Protein AF-A0A7V6TLE4-F1 (afdb_monomer)

Structure (mmCIF, N/CA/C/O backbone):
data_AF-A0A7V6TLE4-F1
#
_entry.id   AF-A0A7V6TLE4-F1
#
loop_
_atom_site.group_PDB
_atom_site.id
_atom_site.type_symbol
_atom_site.label_atom_id
_atom_site.label_alt_id
_atom_site.label_comp_id
_atom_site.label_asym_id
_atom_site.label_entity_id
_atom_site.label_seq_id
_atom_site.pdbx_PDB_ins_code
_atom_site.Cartn_x
_atom_site.Cartn_y
_atom_site.Cartn_z
_atom_site.occupancy
_atom_site.B_iso_or_equiv
_atom_site.auth_seq_id
_atom_site.auth_comp_id
_atom_site.auth_asym_id
_atom_site.auth_atom_id
_atom_site.pdbx_PDB_model_num
ATOM 1 N N . GLY A 1 1 ? -10.243 8.194 -2.364 1.00 54.25 1 GLY A N 1
ATOM 2 C CA . GLY A 1 1 ? -9.489 9.222 -1.617 1.00 54.25 1 GLY A CA 1
ATOM 3 C C . GLY A 1 1 ? -8.420 8.530 -0.801 1.00 54.25 1 GLY A C 1
ATOM 4 O O . GLY A 1 1 ? -8.649 7.406 -0.386 1.00 54.25 1 GLY A O 1
ATOM 5 N N . ALA A 1 2 ? -7.260 9.158 -0.629 1.00 74.50 2 ALA A N 1
ATOM 6 C CA . ALA A 1 2 ? -6.122 8.617 0.112 1.00 74.50 2 ALA A CA 1
ATOM 7 C C . ALA A 1 2 ? -6.424 8.457 1.617 1.00 74.50 2 ALA A C 1
ATOM 9 O O . ALA A 1 2 ? -6.651 9.468 2.274 1.00 74.50 2 ALA A O 1
ATOM 10 N N . ILE A 1 3 ? -6.387 7.232 2.161 1.00 90.50 3 ILE A N 1
ATOM 11 C CA . ILE A 1 3 ? -6.637 6.976 3.598 1.00 90.50 3 ILE A CA 1
ATOM 12 C C . ILE A 1 3 ? -5.410 7.380 4.423 1.00 90.50 3 ILE A C 1
ATOM 14 O O . ILE A 1 3 ? -5.532 8.097 5.408 1.00 90.50 3 ILE A O 1
ATOM 18 N N . VAL A 1 4 ? -4.214 7.010 3.957 1.00 94.00 4 VAL A N 1
ATOM 19 C CA . VAL A 1 4 ? -2.927 7.355 4.594 1.00 94.00 4 VAL A CA 1
ATOM 20 C C . VAL A 1 4 ? -2.040 8.243 3.712 1.00 94.00 4 VAL A C 1
ATOM 22 O O . VAL A 1 4 ? -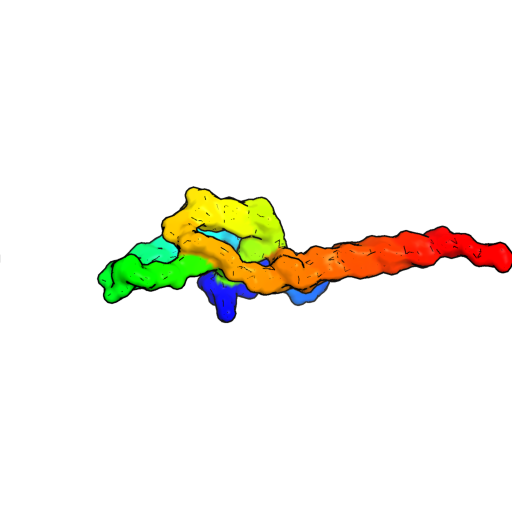0.813 8.138 3.708 1.00 94.00 4 VAL A O 1
ATOM 25 N N . GLY A 1 5 ? -2.664 9.136 2.940 1.00 92.94 5 GLY A N 1
ATOM 26 C CA . GLY A 1 5 ? -1.978 10.081 2.050 1.00 92.94 5 GLY A CA 1
ATOM 27 C C . GLY A 1 5 ? -1.786 9.584 0.610 1.00 92.94 5 GLY A C 1
ATOM 28 O O . GLY A 1 5 ? -2.203 8.488 0.237 1.00 92.94 5 GLY A O 1
ATOM 29 N N . VAL A 1 6 ? -1.205 10.431 -0.243 1.00 91.75 6 VAL A N 1
ATOM 30 C CA . VAL A 1 6 ? -1.021 10.135 -1.677 1.00 91.75 6 VAL A CA 1
ATOM 31 C C . VAL A 1 6 ? -0.056 8.960 -1.856 1.00 91.75 6 VAL A C 1
ATOM 33 O O . VAL A 1 6 ? 1.012 8.956 -1.247 1.00 91.75 6 VAL A O 1
ATOM 36 N N . THR A 1 7 ? -0.411 7.983 -2.700 1.00 90.38 7 THR A N 1
ATOM 37 C CA . THR A 1 7 ? 0.446 6.823 -2.987 1.00 90.38 7 THR A CA 1
ATOM 38 C C . THR A 1 7 ? 1.797 7.259 -3.553 1.00 90.38 7 THR A C 1
ATOM 40 O O . THR A 1 7 ? 1.858 7.966 -4.567 1.00 90.38 7 THR A O 1
ATOM 43 N N . ALA A 1 8 ? 2.876 6.820 -2.910 1.00 90.88 8 ALA A N 1
ATOM 44 C CA . ALA A 1 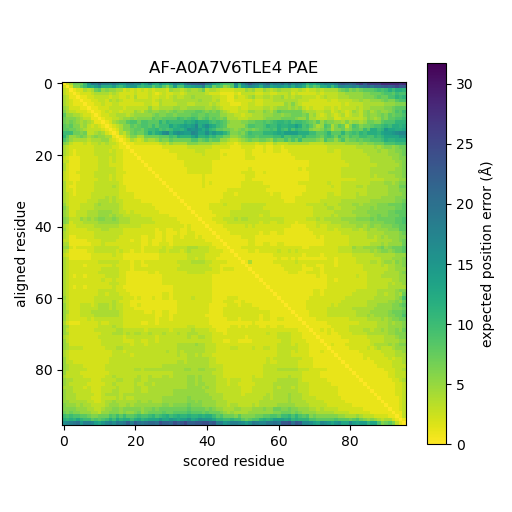8 ? 4.237 7.087 -3.355 1.00 90.88 8 ALA A CA 1
ATOM 45 C C . ALA A 1 8 ? 4.686 6.153 -4.487 1.00 90.88 8 ALA A C 1
ATOM 47 O O . ALA A 1 8 ? 4.246 5.010 -4.588 1.00 90.88 8 ALA A O 1
ATOM 48 N N . GLY A 1 9 ? 5.627 6.630 -5.303 1.00 89.44 9 GLY A N 1
ATOM 49 C CA . GLY A 1 9 ? 6.258 5.846 -6.368 1.00 89.44 9 GLY A CA 1
ATOM 50 C C . GLY A 1 9 ? 5.624 5.987 -7.756 1.00 89.44 9 GLY A C 1
ATOM 51 O O . GLY A 1 9 ? 4.692 6.764 -7.983 1.00 89.44 9 GLY A O 1
ATOM 52 N N . GLY A 1 10 ? 6.170 5.232 -8.707 1.00 88.12 10 GLY A N 1
ATOM 53 C CA . GLY A 1 10 ? 5.981 5.487 -10.134 1.00 88.12 10 GLY A CA 1
ATOM 54 C C . GLY A 1 10 ? 6.829 6.658 -10.634 1.00 88.12 10 GLY A C 1
ATOM 55 O O . GLY A 1 10 ? 7.616 7.241 -9.887 1.00 88.12 10 GLY A O 1
ATOM 56 N N . LEU A 1 11 ? 6.659 7.011 -11.903 1.00 86.56 11 LEU A N 1
ATOM 57 C CA . LEU A 1 11 ? 7.376 8.107 -12.562 1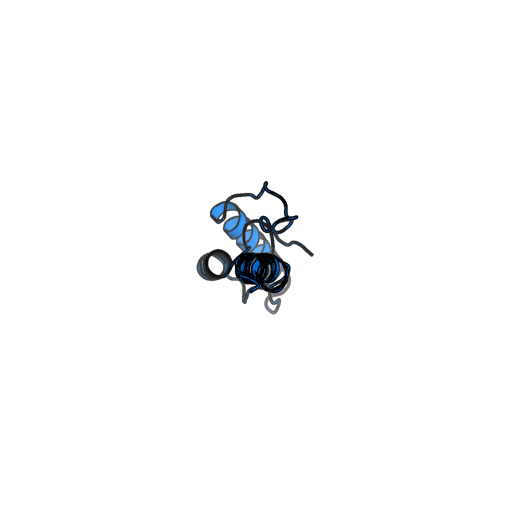.00 86.56 11 LEU A CA 1
ATOM 58 C C . LEU A 1 11 ? 6.885 9.485 -12.104 1.00 86.56 11 LEU A C 1
ATOM 60 O O . LEU A 1 11 ? 7.645 10.450 -12.122 1.00 86.56 11 LEU A O 1
ATOM 64 N N . THR A 1 12 ? 5.614 9.577 -11.708 1.00 82.12 12 THR A N 1
ATOM 65 C CA . THR A 1 12 ? 4.925 10.846 -11.410 1.00 82.12 12 THR A CA 1
ATOM 66 C C . THR A 1 12 ? 4.428 10.965 -9.966 1.00 82.12 12 THR A C 1
ATOM 68 O O . THR A 1 12 ? 3.896 12.006 -9.583 1.00 82.12 12 THR A O 1
ATOM 71 N N . GLY A 1 13 ? 4.565 9.914 -9.153 1.00 78.75 13 GLY A N 1
ATOM 72 C CA . GLY A 1 13 ? 4.091 9.926 -7.770 1.00 78.75 13 GLY A CA 1
ATOM 73 C C . GLY A 1 13 ? 4.999 10.694 -6.812 1.00 78.75 13 GLY A C 1
ATOM 74 O O . GLY A 1 13 ? 6.147 11.020 -7.111 1.00 78.75 13 GLY A O 1
ATOM 75 N N . THR A 1 14 ? 4.480 10.960 -5.611 1.00 82.56 14 THR A N 1
ATOM 76 C CA . THR A 1 14 ? 5.263 11.584 -4.537 1.00 82.56 14 THR A CA 1
ATOM 77 C C . THR A 1 14 ? 6.439 10.692 -4.131 1.00 82.56 14 THR A C 1
ATOM 79 O O . THR 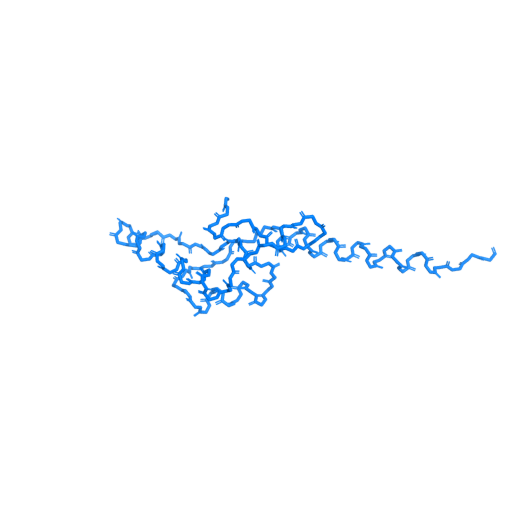A 1 14 ? 6.310 9.471 -4.031 1.00 82.56 14 THR A O 1
ATOM 82 N N . THR A 1 15 ? 7.590 11.307 -3.857 1.00 80.75 15 THR A N 1
ATOM 83 C CA . THR A 1 15 ? 8.747 10.633 -3.242 1.00 80.75 15 THR A CA 1
ATOM 84 C C . THR A 1 15 ? 8.656 10.609 -1.719 1.00 80.75 15 THR A C 1
ATOM 86 O O . THR A 1 15 ? 9.363 9.846 -1.065 1.00 80.75 15 THR A O 1
ATOM 89 N N . LYS A 1 16 ? 7.779 11.437 -1.141 1.00 80.69 16 LYS A N 1
ATOM 90 C CA . LYS A 1 16 ? 7.546 11.517 0.298 1.00 80.69 16 LYS A CA 1
ATOM 91 C C . LYS A 1 16 ? 6.337 10.664 0.658 1.00 80.69 16 LYS A C 1
ATOM 93 O O . LYS A 1 16 ? 5.215 11.001 0.282 1.00 80.69 16 LYS A O 1
ATOM 98 N N . ALA A 1 17 ? 6.582 9.609 1.421 1.00 86.50 17 ALA A N 1
ATOM 99 C CA . ALA A 1 17 ? 5.577 8.880 2.178 1.00 86.50 17 ALA A CA 1
ATOM 100 C C . ALA A 1 17 ? 6.082 8.680 3.607 1.00 86.50 17 ALA A C 1
ATOM 102 O O . ALA A 1 17 ? 7.285 8.718 3.870 1.00 86.50 17 ALA A O 1
ATOM 103 N N . GLN A 1 18 ? 5.146 8.486 4.529 1.00 94.19 18 GLN A N 1
ATOM 104 C CA . GLN A 1 18 ? 5.468 7.965 5.852 1.00 94.19 18 GLN A CA 1
ATOM 105 C C . GLN A 1 18 ? 5.915 6.499 5.778 1.00 94.19 18 GLN A C 1
ATOM 107 O O . GLN A 1 18 ? 5.788 5.862 4.732 1.00 94.19 18 GLN A O 1
ATOM 112 N N . THR A 1 19 ? 6.432 5.968 6.885 1.00 96.75 19 THR A N 1
ATOM 113 C CA . THR A 1 19 ? 6.832 4.558 6.959 1.00 96.75 19 THR A CA 1
ATOM 114 C C . THR A 1 19 ? 5.612 3.631 6.934 1.00 96.75 19 THR A C 1
ATOM 116 O O . THR A 1 19 ? 4.491 4.064 7.225 1.00 96.75 19 THR A O 1
ATOM 119 N N . LEU A 1 20 ? 5.824 2.360 6.576 1.00 96.88 20 LEU A N 1
ATOM 120 C CA . LEU A 1 20 ? 4.759 1.351 6.539 1.00 96.88 20 LEU A CA 1
ATOM 121 C C . LEU A 1 20 ? 4.154 1.121 7.924 1.00 96.88 20 LEU A C 1
ATOM 123 O O . LEU A 1 20 ? 2.935 1.060 8.048 1.00 96.88 20 LEU A O 1
ATOM 127 N N . GLU A 1 21 ? 4.990 1.090 8.960 1.00 98.06 21 GLU A N 1
ATOM 128 C CA . GLU A 1 21 ? 4.585 0.904 10.355 1.00 98.06 21 GLU A CA 1
ATOM 129 C C . GLU A 1 21 ? 3.656 2.037 10.794 1.00 98.06 21 GLU A C 1
ATOM 131 O O . GLU A 1 21 ? 2.586 1.799 11.348 1.00 98.06 21 GLU A O 1
ATOM 136 N N . LYS A 1 22 ? 4.032 3.286 10.484 1.00 97.81 22 LYS A N 1
ATOM 137 C CA . LYS A 1 22 ? 3.222 4.457 10.825 1.00 97.81 22 LYS A CA 1
ATOM 138 C C . LYS A 1 22 ? 1.898 4.471 10.063 1.00 97.81 22 LYS A C 1
ATOM 140 O O . LYS A 1 22 ? 0.875 4.843 10.628 1.00 97.81 22 LYS A O 1
ATOM 145 N N . ALA A 1 23 ? 1.909 4.073 8.791 1.00 97.31 23 ALA A N 1
ATOM 146 C CA . ALA A 1 23 ? 0.685 3.958 8.007 1.00 97.31 23 ALA A CA 1
ATOM 147 C C . ALA A 1 23 ? -0.250 2.875 8.566 1.00 97.31 23 ALA A C 1
ATOM 149 O O . ALA A 1 23 ? -1.441 3.136 8.707 1.00 97.31 23 ALA A O 1
ATOM 150 N N . ALA A 1 24 ? 0.276 1.699 8.920 1.00 98.25 24 ALA A N 1
ATOM 151 C CA . ALA A 1 24 ? -0.505 0.623 9.527 1.00 98.25 24 ALA A CA 1
ATOM 152 C C . ALA A 1 24 ? -1.105 1.057 10.872 1.00 98.25 24 ALA A C 1
ATOM 154 O O . ALA A 1 24 ? -2.306 0.909 11.072 1.00 98.25 24 ALA A O 1
ATOM 155 N N . GLN A 1 25 ? -0.313 1.700 11.737 1.00 98.38 25 GLN A N 1
ATOM 156 C CA . GLN A 1 25 ? -0.809 2.239 13.004 1.00 98.38 25 GLN A CA 1
ATOM 157 C C . GLN A 1 25 ? -1.974 3.219 12.794 1.00 98.38 25 GLN A C 1
ATOM 159 O O . GLN A 1 25 ? -3.006 3.097 13.445 1.00 98.38 25 GLN A O 1
ATOM 164 N N . GLN A 1 26 ? -1.840 4.163 11.859 1.00 97.94 26 GLN A N 1
ATOM 165 C CA . GLN A 1 26 ? -2.909 5.121 11.564 1.00 97.94 26 GLN A CA 1
ATOM 166 C C . GLN A 1 26 ? -4.177 4.451 11.029 1.00 97.94 26 GLN A C 1
ATOM 168 O O . GLN A 1 26 ? -5.281 4.866 11.368 1.00 97.94 26 GLN A O 1
ATOM 173 N N . ILE A 1 27 ? -4.035 3.431 10.181 1.00 97.88 27 ILE A N 1
ATOM 174 C CA . ILE A 1 27 ? -5.178 2.669 9.664 1.00 97.88 27 ILE A CA 1
ATOM 175 C C . ILE A 1 27 ? -5.880 1.929 10.800 1.00 97.88 27 ILE A C 1
ATOM 177 O O . ILE A 1 27 ? -7.106 1.931 10.839 1.00 97.88 27 ILE A O 1
ATOM 181 N N . GLU A 1 28 ? -5.129 1.336 11.728 1.00 98.44 28 GLU A N 1
ATOM 182 C CA . GLU A 1 28 ? -5.709 0.652 12.883 1.00 98.44 28 GLU A CA 1
ATOM 183 C C . GLU A 1 28 ? -6.449 1.630 13.802 1.00 98.44 28 GLU A C 1
ATOM 185 O O . GLU A 1 28 ? -7.574 1.360 14.210 1.00 98.44 28 GLU A O 1
ATOM 190 N N . GLU A 1 29 ? -5.880 2.810 14.059 1.00 98.31 29 GLU A N 1
ATOM 191 C CA . GLU A 1 29 ? -6.554 3.876 14.814 1.00 98.31 29 GLU A CA 1
ATOM 192 C C . GLU A 1 29 ? -7.874 4.301 14.140 1.00 98.31 29 GLU A C 1
ATOM 194 O O . GLU A 1 29 ? -8.894 4.466 14.810 1.00 98.31 29 GLU A O 1
ATOM 199 N N . ILE A 1 30 ? -7.884 4.418 12.805 1.00 97.12 30 ILE A N 1
ATOM 200 C CA . ILE A 1 30 ? -9.100 4.698 12.024 1.00 97.12 30 ILE A CA 1
ATOM 201 C C . ILE A 1 30 ? -10.103 3.545 12.135 1.00 97.12 30 ILE A C 1
ATOM 203 O O . ILE A 1 30 ? -11.295 3.799 12.305 1.00 97.12 30 ILE A O 1
ATOM 207 N N . TYR A 1 31 ? -9.643 2.296 12.036 1.00 98.06 31 TYR A N 1
ATOM 208 C CA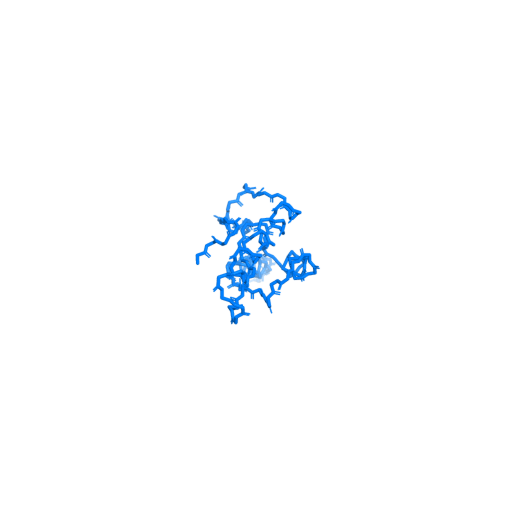 . TYR A 1 31 ? -10.494 1.115 12.152 1.00 98.06 31 TYR A CA 1
ATOM 209 C C . TYR A 1 31 ? -11.204 1.071 13.507 1.00 98.06 31 TYR A C 1
ATOM 211 O O . TYR A 1 31 ? -12.429 0.958 13.546 1.00 98.06 31 TYR A O 1
ATOM 219 N N . GLN A 1 32 ? -10.455 1.225 14.604 1.00 98.38 32 GLN A N 1
ATOM 220 C CA . GLN A 1 32 ? -11.008 1.183 15.959 1.00 98.38 32 GLN A CA 1
ATOM 221 C C . GLN A 1 32 ? -12.034 2.305 16.175 1.00 98.38 32 GLN A C 1
ATOM 223 O O . GLN A 1 32 ? -13.137 2.058 16.653 1.00 98.38 32 GLN A O 1
ATOM 228 N N . ALA A 1 33 ? -11.740 3.526 15.718 1.00 98.25 33 ALA A N 1
ATOM 229 C CA . ALA A 1 33 ? -12.699 4.627 15.810 1.00 98.25 33 ALA A CA 1
ATOM 230 C C . ALA A 1 33 ? -13.969 4.387 14.968 1.00 98.25 33 ALA A C 1
ATOM 232 O O . ALA A 1 33 ? -15.068 4.777 15.360 1.00 98.25 33 ALA A O 1
ATOM 233 N N . ALA A 1 34 ? -13.838 3.756 13.798 1.00 97.75 34 ALA A N 1
ATOM 234 C CA . ALA A 1 34 ? -14.965 3.480 12.915 1.00 97.75 34 ALA A CA 1
ATOM 235 C C . ALA A 1 34 ? -15.885 2.380 13.472 1.00 97.75 34 ALA A C 1
ATOM 237 O O . ALA A 1 34 ? -17.110 2.531 13.437 1.00 97.75 34 ALA A O 1
ATOM 238 N N . ILE A 1 35 ? -15.304 1.302 14.007 1.00 97.81 35 ILE A N 1
ATOM 239 C CA . ILE A 1 35 ? -16.051 0.151 14.528 1.00 97.81 35 ILE A CA 1
ATOM 240 C C . ILE A 1 35 ? -16.792 0.487 15.832 1.00 97.81 35 ILE A C 1
ATOM 242 O O . ILE A 1 35 ? -17.876 -0.044 16.067 1.00 97.81 35 ILE A O 1
ATOM 246 N N . GLU A 1 36 ? -16.266 1.419 16.639 1.00 98.25 36 GLU A N 1
ATOM 247 C CA . GLU A 1 36 ? -16.957 1.959 17.822 1.00 98.25 36 GLU A CA 1
ATOM 248 C C . GLU A 1 36 ? -18.288 2.639 17.462 1.00 98.25 36 GLU A C 1
ATOM 250 O O . GLU A 1 36 ? -19.249 2.576 18.230 1.00 98.25 36 GLU A O 1
ATOM 255 N N . VAL A 1 37 ? -18.362 3.278 16.290 1.00 98.56 37 VAL A N 1
ATOM 256 C CA . VAL A 1 37 ? -19.566 3.977 15.817 1.00 98.56 37 VAL A CA 1
ATOM 257 C C . VAL A 1 37 ? -20.509 3.033 15.073 1.00 98.56 37 VAL A C 1
ATOM 259 O O . VAL A 1 37 ? -21.726 3.113 15.243 1.00 98.56 37 VAL A O 1
ATOM 262 N N . ASN A 1 38 ? -19.966 2.160 14.223 1.00 98.38 38 ASN A N 1
ATOM 263 C CA . ASN A 1 38 ? -20.741 1.194 13.452 1.00 98.38 38 ASN A CA 1
ATOM 264 C C . ASN A 1 38 ? -19.997 -0.150 13.361 1.00 98.38 38 ASN A C 1
ATOM 266 O O . ASN A 1 38 ? -19.106 -0.279 12.520 1.00 98.38 38 ASN A O 1
ATOM 270 N N . PRO A 1 39 ? -20.412 -1.170 14.133 1.00 97.62 39 PRO A N 1
ATOM 271 C CA . PRO A 1 39 ? -19.783 -2.492 14.121 1.00 97.62 39 PRO A CA 1
ATOM 272 C C . PRO A 1 39 ? -19.831 -3.237 12.778 1.00 97.62 39 PRO A C 1
ATOM 274 O O . PRO A 1 39 ? -19.064 -4.168 12.574 1.00 97.62 39 PRO A O 1
ATOM 277 N N . GLU A 1 40 ? -20.703 -2.835 11.850 1.00 97.88 40 GLU A N 1
ATOM 278 C CA . GLU A 1 40 ? -20.841 -3.467 10.528 1.00 97.88 40 GLU A CA 1
ATOM 279 C C . GLU A 1 40 ? -20.062 -2.718 9.429 1.00 97.88 40 GLU A C 1
ATOM 281 O O . GLU A 1 40 ? -20.202 -3.014 8.239 1.00 97.88 40 GLU A O 1
ATOM 286 N N . ILE A 1 41 ? -19.280 -1.689 9.783 1.00 97.88 41 ILE A N 1
ATOM 287 C CA . ILE A 1 41 ? -18.531 -0.912 8.793 1.00 97.88 41 ILE A CA 1
ATOM 288 C C . ILE A 1 41 ? -17.379 -1.728 8.201 1.00 97.88 41 ILE A C 1
ATOM 290 O O . ILE A 1 41 ? -16.601 -2.367 8.904 1.00 97.88 41 ILE A O 1
ATOM 294 N N . ILE A 1 42 ? -17.228 -1.655 6.880 1.00 97.38 42 ILE A N 1
ATOM 295 C CA . ILE A 1 42 ? -16.096 -2.253 6.175 1.00 97.38 42 ILE A CA 1
ATOM 296 C C . ILE A 1 42 ? -15.017 -1.187 6.008 1.00 97.38 42 ILE A C 1
ATOM 298 O O . ILE A 1 42 ? -15.220 -0.184 5.321 1.00 97.38 42 ILE A O 1
ATOM 302 N N . VAL A 1 43 ? -13.853 -1.425 6.607 1.00 97.06 43 VAL A N 1
ATOM 303 C CA . VAL A 1 43 ? -12.667 -0.575 6.456 1.00 97.06 43 VAL A CA 1
ATOM 304 C C . VAL A 1 43 ? -11.693 -1.247 5.498 1.00 97.06 43 VAL A C 1
ATOM 306 O O . VAL A 1 43 ? -11.430 -2.444 5.605 1.00 97.06 43 VAL A O 1
ATOM 309 N N . LEU A 1 44 ? -11.148 -0.468 4.566 1.00 97.81 44 LEU A N 1
ATOM 310 C CA . LEU A 1 44 ? -10.116 -0.901 3.626 1.00 97.81 44 LEU A CA 1
ATOM 311 C C . LEU A 1 44 ? -8.830 -0.107 3.856 1.00 97.81 44 LEU A C 1
ATOM 313 O O . LEU A 1 44 ? -8.870 1.019 4.350 1.00 97.81 44 LEU A O 1
ATOM 317 N N . THR A 1 45 ? -7.693 -0.655 3.441 1.00 97.75 45 THR A N 1
ATOM 318 C CA . THR A 1 45 ? -6.403 0.042 3.427 1.00 97.75 45 THR A CA 1
ATOM 319 C C . THR A 1 45 ? -6.164 0.686 2.057 1.00 97.75 45 THR A C 1
ATOM 321 O O . THR A 1 45 ? -6.558 0.138 1.023 1.00 97.75 45 THR A O 1
ATOM 324 N N . HIS A 1 46 ? -5.571 1.888 2.017 1.00 97.00 46 HIS A N 1
ATOM 325 C CA . HIS A 1 46 ? -5.271 2.584 0.756 1.00 97.00 46 HIS A CA 1
ATOM 326 C C . HIS A 1 46 ? -4.312 3.776 0.921 1.00 97.00 46 HIS A C 1
ATOM 328 O O . HIS A 1 46 ? -4.505 4.641 1.779 1.00 97.00 46 HIS A O 1
ATOM 334 N N . GLY A 1 47 ? -3.365 3.916 -0.009 1.00 95.00 47 GLY A N 1
ATOM 335 C CA . GLY A 1 47 ? -2.563 5.132 -0.170 1.00 95.00 47 GLY A CA 1
ATOM 336 C C . GLY A 1 47 ? -1.220 5.119 0.559 1.00 95.00 47 GLY A C 1
ATOM 337 O O . GLY A 1 47 ? -0.765 4.098 1.064 1.00 95.00 47 GLY A O 1
ATOM 338 N N . GLY A 1 48 ? -0.564 6.276 0.594 1.00 95.19 48 GLY A N 1
ATOM 339 C CA . GLY A 1 48 ? 0.703 6.491 1.289 1.00 95.19 48 GLY A CA 1
ATOM 340 C C . GLY A 1 48 ? 1.801 5.531 0.812 1.00 95.19 48 GLY A C 1
ATOM 341 O O . GLY A 1 48 ? 2.099 5.499 -0.386 1.00 95.19 48 GLY A O 1
ATOM 342 N N . PRO A 1 49 ? 2.426 4.753 1.712 1.00 96.06 49 PRO A N 1
ATOM 343 C CA . PRO A 1 49 ? 3.452 3.786 1.330 1.00 96.06 49 PRO A CA 1
ATOM 344 C C . PRO A 1 49 ? 2.901 2.499 0.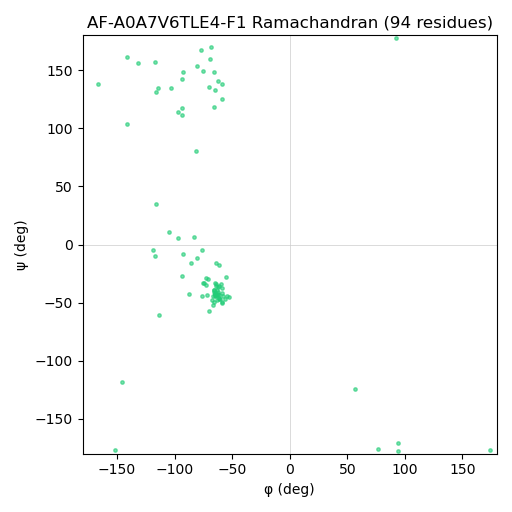681 1.00 96.06 49 PRO A C 1
ATOM 346 O O . PRO A 1 49 ? 3.707 1.694 0.228 1.00 96.06 49 PRO A O 1
ATOM 349 N N . LEU A 1 50 ? 1.574 2.304 0.602 1.00 96.19 50 LEU A N 1
ATOM 350 C CA . LEU A 1 50 ? 0.925 1.104 0.045 1.00 96.19 50 LEU A CA 1
ATOM 351 C C . LEU A 1 50 ? 0.864 1.160 -1.492 1.00 96.19 50 LEU A C 1
ATOM 353 O O . LEU A 1 50 ? -0.151 1.559 -2.080 1.00 96.19 50 LEU A O 1
ATOM 357 N N . LYS A 1 51 ? 1.978 0.826 -2.144 1.00 94.31 51 LYS A N 1
ATOM 358 C CA . LYS A 1 51 ? 2.242 1.107 -3.567 1.00 94.31 51 LYS A CA 1
ATOM 359 C C . LYS A 1 51 ? 2.426 -0.129 -4.456 1.00 94.31 51 LYS A C 1
ATOM 361 O O . LYS A 1 51 ? 2.469 0.025 -5.673 1.00 94.31 51 LYS A O 1
ATOM 366 N N . ASP A 1 52 ? 2.527 -1.310 -3.865 1.00 95.38 52 ASP A N 1
ATOM 367 C CA . ASP A 1 52 ? 2.787 -2.597 -4.519 1.00 95.38 52 ASP A CA 1
ATOM 368 C C . ASP A 1 52 ? 2.156 -3.741 -3.699 1.00 95.38 52 ASP A C 1
ATOM 370 O O . ASP A 1 52 ? 1.438 -3.494 -2.724 1.00 95.38 52 ASP A O 1
ATOM 374 N N . VAL A 1 53 ? 2.362 -4.988 -4.131 1.00 96.88 53 VAL A N 1
ATOM 375 C CA . VAL A 1 53 ? 1.745 -6.167 -3.503 1.00 96.88 53 VAL A CA 1
ATOM 376 C C . VAL A 1 53 ? 2.287 -6.368 -2.092 1.00 96.88 53 VAL A C 1
ATOM 378 O O . VAL A 1 53 ? 1.502 -6.574 -1.170 1.00 96.88 53 VAL A O 1
ATOM 381 N N . GLU A 1 54 ? 3.601 -6.245 -1.910 1.00 97.88 54 GLU A N 1
ATOM 382 C CA . GLU A 1 54 ? 4.266 -6.460 -0.627 1.00 97.88 54 GLU A CA 1
ATOM 383 C C . GLU A 1 54 ? 3.799 -5.445 0.422 1.00 97.88 54 GLU A C 1
ATOM 385 O O . GLU A 1 54 ? 3.498 -5.794 1.564 1.00 97.88 54 GLU A O 1
ATOM 390 N N . THR A 1 55 ? 3.686 -4.172 0.038 1.00 97.31 55 THR A N 1
ATOM 391 C CA . THR A 1 55 ? 3.206 -3.129 0.951 1.00 97.31 55 THR A CA 1
ATOM 392 C C . THR A 1 55 ? 1.708 -3.228 1.225 1.00 97.31 55 THR A C 1
ATOM 394 O O . THR A 1 55 ? 1.285 -2.972 2.353 1.00 97.31 55 THR A O 1
ATOM 397 N N . ALA A 1 56 ? 0.896 -3.640 0.246 1.00 97.69 56 ALA A N 1
ATOM 398 C CA . ALA A 1 56 ? -0.518 -3.925 0.474 1.00 97.69 56 ALA A CA 1
ATOM 399 C C . ALA A 1 56 ? -0.699 -5.092 1.458 1.00 97.69 56 ALA A C 1
ATOM 401 O O . ALA A 1 56 ? -1.429 -4.942 2.439 1.00 97.69 56 ALA A O 1
ATOM 402 N N . GLU A 1 57 ? 0.010 -6.205 1.260 1.00 98.50 57 GLU A N 1
ATOM 403 C CA . GLU A 1 57 ? -0.004 -7.360 2.166 1.00 98.50 57 GLU A CA 1
ATOM 404 C C . GLU A 1 57 ? 0.416 -6.966 3.584 1.00 98.50 57 GLU A C 1
ATOM 406 O O . GLU A 1 57 ? -0.277 -7.301 4.546 1.00 98.50 57 GLU A O 1
ATOM 411 N N . TYR A 1 58 ? 1.479 -6.164 3.718 1.00 98.50 58 TYR A N 1
ATOM 412 C CA . TYR A 1 58 ? 1.902 -5.640 5.014 1.00 98.50 58 TYR A CA 1
ATOM 413 C C . TYR A 1 58 ? 0.746 -4.950 5.750 1.00 98.50 58 TYR A C 1
ATOM 415 O O . TYR A 1 58 ? 0.536 -5.206 6.935 1.00 98.50 58 TYR A O 1
ATOM 423 N N . SER A 1 59 ? -0.037 -4.114 5.061 1.00 98.00 59 SER A N 1
ATOM 424 C CA . SER A 1 59 ? -1.172 -3.426 5.689 1.00 98.00 59 SER A CA 1
ATOM 425 C C . SER A 1 59 ? -2.283 -4.370 6.149 1.00 98.00 59 SER A C 1
ATOM 427 O O . SER A 1 59 ? -2.907 -4.102 7.169 1.00 98.00 59 SER A O 1
ATOM 429 N N . LEU A 1 60 ? -2.513 -5.475 5.438 1.00 98.38 60 LEU A N 1
ATOM 430 C CA . LEU A 1 60 ? -3.543 -6.454 5.794 1.00 98.38 60 LEU A CA 1
ATOM 431 C C . LEU A 1 60 ? -3.126 -7.312 6.989 1.00 98.38 60 LEU A C 1
ATOM 433 O O . LEU A 1 60 ? -3.964 -7.689 7.795 1.00 98.38 60 LEU A O 1
ATOM 437 N N . ILE A 1 61 ? -1.831 -7.604 7.118 1.00 98.50 61 ILE A N 1
ATOM 438 C CA . ILE A 1 61 ? -1.299 -8.384 8.244 1.00 98.50 61 ILE A CA 1
ATOM 439 C C . ILE A 1 61 ? -1.265 -7.556 9.537 1.00 98.50 61 ILE A C 1
ATOM 441 O O . ILE A 1 61 ? -1.427 -8.106 10.623 1.00 98.50 61 ILE A O 1
ATOM 445 N N . HIS A 1 62 ? -1.038 -6.245 9.433 1.00 98.50 62 HIS A N 1
ATOM 446 C CA . HIS A 1 62 ? -0.791 -5.373 10.588 1.00 98.50 62 HIS A CA 1
ATOM 447 C C . HIS A 1 62 ? -1.979 -4.478 10.960 1.00 98.50 62 HIS A C 1
ATOM 449 O O . HIS A 1 62 ? -1.813 -3.560 11.761 1.00 98.50 62 HIS A O 1
ATOM 455 N N . THR A 1 63 ? -3.157 -4.710 10.378 1.00 98.50 63 THR A N 1
ATOM 456 C CA . THR A 1 63 ? -4.384 -3.977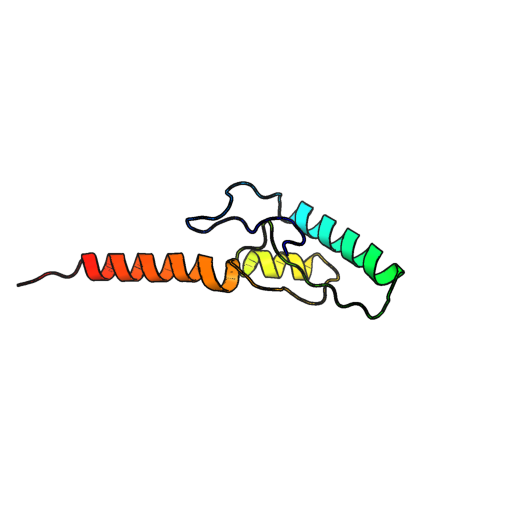 10.712 1.00 98.50 63 THR A CA 1
ATOM 457 C C . THR A 1 63 ? -5.585 -4.914 10.700 1.00 98.50 63 THR A C 1
ATOM 459 O O . THR A 1 63 ? -5.551 -5.980 10.091 1.00 98.50 63 THR A O 1
ATOM 462 N N . SER A 1 64 ? -6.669 -4.490 11.335 1.00 98.50 64 SER A N 1
ATOM 463 C CA . SER A 1 64 ? -7.948 -5.201 11.374 1.00 98.50 64 SER A CA 1
ATOM 464 C C . SER A 1 64 ? -8.821 -4.944 10.131 1.00 98.50 64 SER A C 1
ATOM 466 O O . SER A 1 64 ? -9.980 -5.353 10.085 1.00 98.50 64 SER A O 1
ATOM 468 N N . ALA A 1 65 ? -8.300 -4.236 9.122 1.00 97.69 65 ALA A N 1
ATOM 469 C CA . ALA A 1 65 ? -9.043 -3.887 7.916 1.00 97.69 65 ALA A CA 1
ATOM 470 C C . ALA A 1 65 ? -9.416 -5.126 7.081 1.00 97.69 65 ALA A C 1
ATOM 472 O O . ALA A 1 65 ? -8.678 -6.103 6.994 1.00 97.69 65 ALA A O 1
ATOM 473 N N . ALA A 1 66 ? -10.553 -5.055 6.391 1.00 98.00 66 ALA A N 1
ATOM 474 C CA . ALA A 1 66 ? -11.117 -6.180 5.648 1.00 98.00 66 ALA A CA 1
ATOM 475 C C . ALA A 1 66 ? -10.467 -6.409 4.271 1.00 98.00 66 ALA A C 1
ATOM 477 O O . ALA A 1 66 ? -10.735 -7.415 3.614 1.00 98.00 66 ALA A O 1
ATOM 478 N N . GLY A 1 67 ? -9.658 -5.466 3.787 1.00 97.81 67 GLY A N 1
ATOM 479 C CA . GLY A 1 67 ? -9.058 -5.565 2.463 1.00 97.81 67 GLY A CA 1
ATOM 480 C C . GLY A 1 67 ? -8.290 -4.322 2.036 1.00 97.81 67 GLY A C 1
ATOM 481 O O . GLY A 1 67 ? -8.170 -3.351 2.779 1.0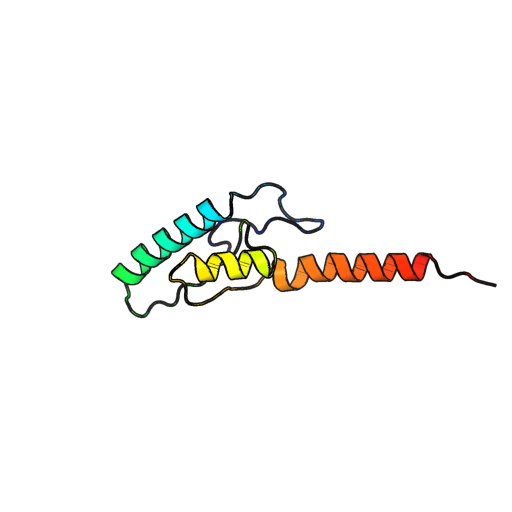0 97.81 67 GLY A O 1
ATOM 482 N N . TYR A 1 68 ? -7.780 -4.362 0.807 1.00 97.75 68 TYR A N 1
ATOM 483 C CA . TYR A 1 68 ? -7.000 -3.294 0.188 1.00 97.75 68 TYR A CA 1
ATOM 484 C C . TYR A 1 68 ? -7.735 -2.735 -1.028 1.00 97.75 68 TYR A C 1
ATOM 486 O O . TYR A 1 68 ? -8.155 -3.485 -1.911 1.00 97.75 68 TYR A O 1
ATOM 494 N N . ALA A 1 69 ? -7.854 -1.411 -1.106 1.00 96.62 69 ALA A N 1
ATOM 495 C CA . ALA A 1 69 ? -8.345 -0.740 -2.302 1.00 96.62 69 ALA A CA 1
ATOM 496 C C . ALA A 1 69 ? -7.159 -0.333 -3.182 1.00 96.62 69 ALA A C 1
ATOM 498 O O . ALA A 1 69 ? -6.383 0.560 -2.836 1.00 96.62 69 ALA A O 1
ATOM 499 N N . SER A 1 70 ? -7.026 -0.970 -4.343 1.00 94.94 70 SER A N 1
ATOM 500 C CA . SER A 1 70 ? -5.980 -0.618 -5.300 1.00 94.94 70 SER A CA 1
ATOM 501 C C . SER A 1 70 ? -6.304 0.675 -6.053 1.00 94.94 70 SER A C 1
ATOM 503 O O . SER A 1 70 ? -7.464 1.010 -6.285 1.00 94.94 70 SER A O 1
ATOM 505 N N . GLY A 1 71 ? -5.259 1.410 -6.429 1.00 93.44 71 GLY A N 1
ATOM 506 C CA . GLY A 1 71 ? -5.350 2.609 -7.260 1.00 93.44 71 GLY A CA 1
ATOM 507 C C . GLY A 1 71 ? -4.122 2.697 -8.153 1.00 93.44 71 GLY A C 1
ATOM 508 O O . GLY A 1 71 ? -3.837 1.779 -8.916 1.00 93.44 71 GLY A O 1
ATOM 509 N N . SER A 1 72 ? -3.318 3.754 -7.998 1.00 93.44 72 SER A N 1
ATOM 510 C CA . SER A 1 72 ? -2.075 3.916 -8.769 1.00 93.44 72 SER A CA 1
ATOM 511 C C . SER A 1 72 ? -1.101 2.734 -8.654 1.00 93.44 72 SER A C 1
ATOM 513 O O . SER A 1 72 ? -0.336 2.497 -9.582 1.00 93.44 72 SER A O 1
ATOM 515 N N . SER A 1 73 ? -1.136 2.007 -7.540 1.00 94.12 73 SER A N 1
ATOM 516 C CA . SER A 1 73 ? -0.392 0.767 -7.287 1.00 94.12 73 SER A CA 1
ATOM 517 C C . SER A 1 73 ? -0.784 -0.400 -8.195 1.00 94.12 73 SER A C 1
ATOM 519 O O . SER A 1 73 ? 0.072 -1.203 -8.546 1.00 94.12 73 SER A O 1
ATOM 521 N N . GLY A 1 74 ? -2.056 -0.501 -8.589 1.00 94.94 74 GLY A N 1
ATOM 522 C CA . GLY A 1 74 ? -2.557 -1.581 -9.441 1.00 94.94 74 GLY A CA 1
ATOM 523 C C . GLY A 1 74 ? -2.554 -1.254 -10.926 1.00 94.94 74 GLY A C 1
ATOM 524 O O . GLY A 1 74 ? -2.441 -2.165 -11.738 1.00 94.94 74 GLY A O 1
ATOM 525 N N . GLU A 1 75 ? -2.664 0.026 -11.291 1.00 94.75 75 GLU A N 1
ATOM 526 C CA . GLU A 1 75 ? -2.748 0.431 -12.701 1.00 94.75 75 GLU A CA 1
ATOM 527 C C . GLU A 1 75 ? -1.525 1.233 -13.164 1.00 94.75 75 GLU A C 1
ATOM 529 O O . GLU A 1 75 ? -0.795 0.789 -14.048 1.00 94.75 75 GLU A O 1
ATOM 534 N N . ARG A 1 76 ? -1.249 2.397 -12.561 1.00 94.62 76 ARG A N 1
ATOM 535 C CA . ARG A 1 76 ? -0.279 3.371 -13.085 1.00 94.62 76 ARG A CA 1
ATOM 536 C C . ARG A 1 76 ? 1.152 2.863 -12.962 1.00 94.62 76 ARG A C 1
ATOM 538 O O . ARG A 1 76 ? 1.855 2.778 -13.960 1.00 94.62 76 ARG A O 1
ATOM 545 N N . ILE A 1 77 ? 1.578 2.540 -11.745 1.00 93.94 77 ILE A N 1
ATOM 546 C CA . ILE A 1 77 ? 2.951 2.135 -11.415 1.00 93.94 77 ILE A CA 1
ATOM 547 C C . ILE A 1 77 ? 3.390 0.878 -12.197 1.00 93.94 77 ILE A C 1
ATOM 549 O O . ILE A 1 77 ? 4.458 0.915 -12.824 1.00 93.94 77 ILE A O 1
ATOM 553 N N . PRO A 1 78 ? 2.601 -0.218 -12.239 1.00 94.88 78 PRO A N 1
ATOM 554 C CA . PRO A 1 78 ? 2.975 -1.387 -13.034 1.00 94.88 78 PRO A CA 1
ATOM 555 C C . PRO A 1 78 ? 2.971 -1.090 -14.540 1.00 94.88 78 PRO A C 1
ATOM 557 O O . PRO A 1 78 ? 3.891 -1.514 -15.244 1.00 94.88 78 PRO A O 1
ATOM 560 N N . THR A 1 79 ? 2.009 -0.302 -15.037 1.00 96.50 79 THR A N 1
ATOM 561 C CA . THR A 1 79 ? 1.950 0.077 -16.461 1.00 96.50 79 THR A CA 1
ATOM 562 C C . THR A 1 79 ? 3.148 0.926 -16.876 1.00 96.50 79 THR A C 1
ATOM 564 O O . THR A 1 79 ? 3.754 0.655 -17.910 1.00 96.50 79 THR A O 1
ATOM 567 N N . GLU A 1 80 ? 3.542 1.916 -16.068 1.00 95.81 80 GLU A N 1
ATOM 568 C CA . GLU A 1 80 ? 4.722 2.754 -16.319 1.00 95.81 80 GLU A CA 1
ATOM 569 C C . GLU A 1 80 ? 5.974 1.890 -16.509 1.00 95.81 80 GLU A C 1
ATOM 571 O O . GLU A 1 80 ? 6.743 2.100 -17.450 1.00 95.81 80 GLU A O 1
ATOM 576 N N . THR A 1 81 ? 6.151 0.876 -15.661 1.00 94.00 81 THR A N 1
ATOM 577 C CA . THR A 1 81 ? 7.288 -0.048 -15.745 1.00 94.00 81 THR A CA 1
ATOM 578 C C . THR A 1 81 ? 7.219 -0.895 -17.014 1.00 94.00 81 THR A C 1
ATOM 580 O O . THR A 1 81 ? 8.173 -0.909 -17.796 1.00 94.00 81 THR A O 1
ATOM 583 N N . ALA A 1 82 ? 6.081 -1.554 -17.251 1.00 96.94 82 ALA A N 1
ATOM 584 C CA . ALA A 1 82 ? 5.896 -2.464 -18.377 1.00 96.94 82 ALA A CA 1
ATOM 585 C C . ALA A 1 82 ? 6.057 -1.754 -19.730 1.00 96.94 82 ALA A C 1
ATOM 587 O O . ALA A 1 82 ? 6.803 -2.222 -20.591 1.00 96.94 82 ALA A O 1
ATOM 588 N N . VAL A 1 83 ? 5.416 -0.592 -19.899 1.00 97.88 83 VAL A N 1
ATOM 589 C CA . VAL A 1 83 ? 5.472 0.202 -21.136 1.00 97.88 83 VAL A CA 1
ATOM 590 C C . VAL A 1 83 ? 6.879 0.736 -21.383 1.00 97.88 83 VAL A C 1
ATOM 592 O O . VAL A 1 83 ? 7.368 0.710 -22.517 1.00 97.88 83 VAL A O 1
ATOM 595 N N . THR A 1 84 ? 7.567 1.195 -20.336 1.00 96.69 84 THR A N 1
ATOM 596 C CA . THR A 1 84 ? 8.938 1.687 -20.493 1.00 96.69 84 THR A CA 1
ATOM 597 C C . THR A 1 84 ? 9.874 0.554 -20.909 1.00 96.69 84 THR A C 1
ATOM 599 O O . THR A 1 84 ? 10.698 0.736 -21.807 1.00 96.69 84 THR A O 1
ATOM 602 N N . GLU A 1 85 ? 9.740 -0.624 -20.300 1.00 98.00 85 GLU A N 1
ATOM 603 C CA . GLU A 1 85 ? 10.615 -1.756 -20.592 1.00 98.00 85 GLU A CA 1
ATOM 604 C C . GLU A 1 85 ? 10.410 -2.300 -22.008 1.00 98.00 85 GLU A C 1
ATOM 606 O O . GLU A 1 85 ? 11.377 -2.418 -22.762 1.00 98.00 85 GLU A O 1
ATOM 611 N N . ILE A 1 86 ? 9.162 -2.523 -22.429 1.00 98.38 86 ILE A N 1
ATOM 612 C CA . ILE A 1 86 ? 8.893 -2.988 -23.796 1.00 98.38 86 ILE A CA 1
ATOM 613 C C . ILE A 1 86 ? 9.365 -1.967 -24.844 1.00 98.38 86 ILE A C 1
ATOM 615 O O . ILE A 1 86 ? 9.947 -2.336 -25.864 1.00 98.38 86 ILE A O 1
ATOM 619 N N . THR A 1 87 ? 9.223 -0.667 -24.564 1.00 98.31 87 THR A N 1
ATOM 620 C CA . THR A 1 87 ? 9.736 0.393 -25.445 1.00 98.31 87 THR A CA 1
ATOM 621 C C . THR A 1 87 ? 11.259 0.326 -25.568 1.00 98.31 87 THR A C 1
ATOM 623 O O . THR A 1 87 ? 11.794 0.427 -26.674 1.00 98.31 87 THR A O 1
ATOM 626 N N . ARG A 1 88 ? 11.986 0.105 -24.461 1.00 98.19 88 ARG A N 1
ATOM 627 C CA . ARG A 1 88 ? 13.450 -0.078 -24.497 1.00 98.19 88 ARG A CA 1
ATOM 628 C C . ARG A 1 88 ? 13.855 -1.297 -25.318 1.00 98.19 88 ARG A C 1
ATOM 630 O O . ARG A 1 88 ? 14.885 -1.240 -25.986 1.00 98.19 88 ARG A O 1
ATOM 637 N N . GLN A 1 89 ? 13.077 -2.376 -25.275 1.00 98.25 89 GLN A N 1
ATOM 638 C CA . GLN A 1 89 ? 13.335 -3.573 -26.075 1.00 98.25 89 GLN A CA 1
ATOM 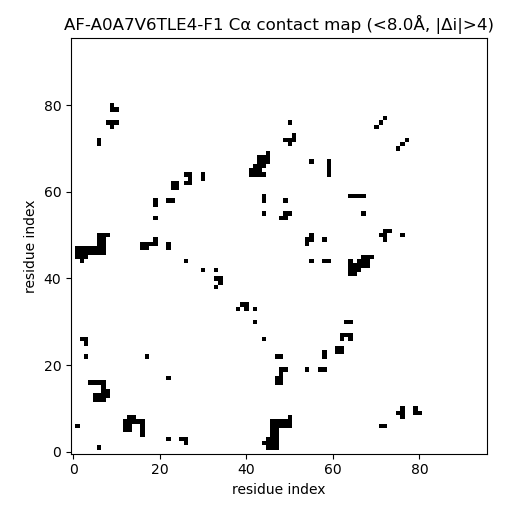639 C C . GLN A 1 89 ? 13.180 -3.284 -27.570 1.00 98.25 89 GLN A C 1
ATOM 641 O O . GLN A 1 89 ? 14.119 -3.533 -28.325 1.00 98.25 89 GLN A O 1
ATOM 646 N N . TYR A 1 90 ? 12.080 -2.648 -27.989 1.00 98.06 90 TYR A N 1
ATOM 647 C CA . TYR A 1 90 ? 11.897 -2.244 -29.390 1.00 98.06 90 TYR A CA 1
ATOM 648 C C . TYR A 1 90 ? 12.991 -1.294 -29.885 1.00 98.06 90 TYR A C 1
ATOM 650 O O . TYR A 1 90 ? 13.470 -1.419 -31.009 1.00 98.06 90 TYR A O 1
ATOM 658 N N . LYS A 1 91 ? 13.459 -0.370 -29.039 1.00 97.75 91 LYS A N 1
ATOM 659 C CA . LYS A 1 91 ? 14.557 0.548 -29.387 1.00 97.75 91 LYS A CA 1
ATOM 660 C C . LYS A 1 91 ? 15.897 -0.149 -29.653 1.00 97.75 91 LYS A C 1
ATOM 662 O O . LYS A 1 91 ? 16.778 0.493 -30.218 1.00 97.75 91 LYS A O 1
ATOM 667 N N . LYS A 1 92 ? 16.064 -1.414 -29.250 1.00 97.69 92 LYS A N 1
ATOM 668 C CA . LYS A 1 92 ? 17.265 -2.228 -29.508 1.00 97.69 92 LYS A CA 1
ATOM 669 C C . LYS A 1 92 ? 17.166 -3.066 -30.786 1.00 97.69 92 LYS A C 1
ATOM 671 O O . LYS A 1 92 ? 18.162 -3.684 -31.162 1.00 97.69 92 LYS A O 1
ATOM 676 N N . CYS A 1 93 ? 16.003 -3.115 -31.438 1.00 97.81 93 CYS A N 1
ATOM 677 C CA . CYS A 1 93 ? 15.854 -3.801 -32.717 1.00 97.81 93 CYS A CA 1
ATOM 678 C C . CYS A 1 93 ? 16.809 -3.198 -33.755 1.00 97.81 93 CYS A C 1
ATOM 680 O O . CYS A 1 93 ? 16.981 -1.980 -33.832 1.00 97.81 93 CYS A O 1
ATOM 682 N N . ARG A 1 94 ? 17.444 -4.066 -34.544 1.00 95.31 94 ARG A N 1
ATOM 683 C CA . ARG A 1 94 ? 18.293 -3.667 -35.669 1.00 95.31 94 ARG A CA 1
ATOM 684 C C . ARG A 1 94 ? 17.450 -3.635 -36.937 1.00 95.31 94 ARG A C 1
ATOM 686 O O . ARG A 1 94 ? 16.500 -4.402 -37.057 1.00 95.31 94 ARG A O 1
ATOM 693 N N . ILE A 1 95 ? 17.809 -2.744 -37.848 1.00 91.50 95 ILE A N 1
ATOM 694 C CA . ILE A 1 95 ? 17.229 -2.656 -39.186 1.00 91.50 95 ILE A CA 1
ATOM 695 C C . ILE A 1 95 ? 18.361 -3.007 -40.154 1.00 91.50 95 ILE A C 1
ATOM 697 O O . ILE A 1 95 ? 19.489 -2.556 -39.935 1.00 91.50 95 ILE A O 1
ATOM 701 N N . GLU A 1 96 ? 18.065 -3.854 -41.137 1.00 72.06 96 GLU A N 1
ATOM 702 C CA . GLU A 1 96 ? 18.968 -4.194 -42.246 1.00 72.06 96 GLU A CA 1
ATOM 703 C C . GLU A 1 96 ? 18.932 -3.130 -43.346 1.00 72.06 96 GLU A C 1
ATOM 705 O O . GLU A 1 96 ? 17.831 -2.590 -43.613 1.00 72.06 96 GLU A O 1
#

Nearest PDB structures (foldseek):
  2p10-assembly1_D  TM=8.947E-01  e=1.683E-04  Mesorhizobium japonicum MAFF 303099

Radius of gyration: 17.3 Å; Cα contacts (8 Å, |Δi|>4): 125; chains: 1; bounding box: 40×20×60 Å

Mean predicted aligned error: 3.54 Å

Foldseek 3Di:
DAQQAAAADDPPGDPDADDLLVLLVSQQVVVVVVCVVPVPDAGAHGHGPCQEDVSQVSSVVSHPHPYYDDDCSVPVRVCSVVVVVVVVVVVPDDDD

Sequence (96 aa):
GAIVGVTAGGLTGTTKAQTLEKAAQQIEEIYQAAIEVNPEIIVLTHGGPLKDVETAEYSLIHTSAAGYASGSSGERIPTETAVTEITRQYKKCRIE

Secondary structure (DSSP, 8-state):
--SSSSPB-TTTSBS----HHHHHHHHHHHHHHHHHH-TTPPPEE-BTTB-SHHHHHHHHHSS--SEE--STTTTHHHHHHHHHHHHHHHTT----

Solvent-accessible surface area (backbone atoms only — not comparable to full-atom values): 5504 Å² total; per-residue (Å²): 131,58,75,55,39,66,44,28,48,60,98,83,39,44,90,71,52,66,55,64,67,58,44,23,52,54,51,34,56,50,46,55,60,45,42,76,76,36,81,86,66,85,44,63,45,38,28,5,56,40,34,46,70,70,43,44,50,50,42,51,76,61,27,87,46,80,45,73,56,78,52,58,38,69,50,50,35,54,45,56,52,54,55,52,51,54,50,56,54,61,71,66,63,83,82,135

pLDDT: mean 94.51, std 6.76, range [54.25, 98.56]